Protein AF-A0A094IX04-F1 (afdb_monomer_lite)

Foldseek 3Di:
DDWDADPNDTDDDDDPDPDPPPDPPDDDDDDDCVLPDDDDPPDDADQDADDDPQLAALCNVVSVHDDCLSVLSSVLSVVQVVAVVPPDPPLVVRCPVADDPLSVLVSVLSVLSRDNDSVSRDDPVRSCPRPNNCVPPPDDD

Sequence (141 aa):
MARKVKDDRVVYRSHNEFGPLKSFGILPKIGDFGLAQQIIIDSRRNIHPIQPDHYRAPEVVVGIGWSYSTDIWNLGVLFLYRDPTLADLNLGDSTPSLQGEEKKLFLEFVGKMLRWVPEDRLTATDLLGDPWLLRDAPSKR

pLDDT: mean 78.12, std 16.82, range [39.56, 97.88]

Radius of gyration: 17.81 Å; chains: 1; bounding box: 42×48×46 Å

Secondary structure (DSSP, 8-state):
--EEEETTEEEEPP-S---S---TT-------GGG--PPPTTSPPB-S--S-GGG--HHHHHTS-B-THHHHHHHHHHHHHTSTTTTS--TTTS-TT--HHHHHHHHHHHHHH--SSGGGSPPHHHHTT-HHHHTTPPP--

Structure (mmCIF, N/CA/C/O backbone):
data_AF-A0A094IX04-F1
#
_entry.id   AF-A0A094IX04-F1
#
loop_
_atom_site.group_PDB
_atom_site.id
_atom_site.type_symbol
_atom_site.label_atom_id
_atom_site.label_alt_id
_atom_site.label_comp_id
_atom_site.label_asym_id
_atom_site.label_entity_id
_atom_site.label_seq_id
_atom_site.pdbx_PDB_ins_code
_atom_site.Cartn_x
_atom_site.Cartn_y
_atom_site.Cartn_z
_atom_site.occupancy
_atom_site.B_iso_or_equiv
_atom_site.auth_seq_id
_atom_site.auth_comp_id
_atom_site.auth_asym_id
_atom_site.auth_atom_id
_atom_site.pdbx_PDB_model_num
ATOM 1 N N . MET A 1 1 ? -13.589 -23.599 10.929 1.00 40.91 1 MET A N 1
ATOM 2 C CA . MET A 1 1 ? -12.473 -23.780 9.976 1.00 40.91 1 MET A CA 1
ATOM 3 C C . MET A 1 1 ? -12.816 -24.930 9.043 1.00 40.91 1 MET A C 1
ATOM 5 O O . MET A 1 1 ? -12.836 -26.065 9.499 1.00 40.91 1 MET A O 1
ATOM 9 N N . ALA A 1 2 ? -13.127 -24.658 7.774 1.00 48.81 2 ALA A N 1
ATOM 10 C CA . ALA A 1 2 ? -13.258 -25.708 6.765 1.00 48.81 2 ALA A CA 1
ATOM 11 C C . ALA A 1 2 ? -11.941 -25.786 5.978 1.00 48.81 2 ALA A C 1
ATOM 13 O O . ALA A 1 2 ? -11.632 -24.900 5.186 1.00 48.81 2 ALA A O 1
ATOM 14 N N . ARG A 1 3 ? -11.149 -26.828 6.240 1.00 70.75 3 ARG A N 1
ATOM 15 C CA . ARG A 1 3 ? -9.932 -27.177 5.490 1.00 70.75 3 ARG A CA 1
ATOM 16 C C . ARG A 1 3 ? -10.206 -28.447 4.694 1.00 70.75 3 ARG A C 1
ATOM 18 O O . ARG A 1 3 ? -10.857 -29.349 5.220 1.00 70.75 3 ARG A O 1
ATOM 25 N N . LYS A 1 4 ? -9.716 -28.537 3.459 1.00 75.62 4 LYS A N 1
ATOM 26 C CA . LYS A 1 4 ? -9.712 -29.794 2.697 1.00 75.62 4 LYS A CA 1
ATOM 27 C C . LYS A 1 4 ? -8.281 -30.313 2.651 1.00 75.62 4 LYS A C 1
ATOM 29 O O . LYS A 1 4 ? -7.383 -29.558 2.305 1.00 75.62 4 LYS A O 1
ATOM 34 N N . VAL A 1 5 ? -8.072 -31.577 3.005 1.00 81.31 5 VAL A N 1
ATOM 35 C CA . VAL A 1 5 ? -6.779 -32.249 2.820 1.00 81.31 5 VAL A CA 1
ATOM 36 C C . VAL A 1 5 ? -6.871 -33.063 1.535 1.00 81.31 5 VAL A C 1
ATOM 38 O O . VAL A 1 5 ? -7.829 -33.816 1.358 1.00 81.31 5 VAL A O 1
ATOM 41 N N . LYS A 1 6 ? -5.926 -32.864 0.617 1.00 80.69 6 LYS A N 1
ATOM 42 C CA . LYS A 1 6 ? -5.795 -33.659 -0.606 1.00 80.69 6 LYS A CA 1
ATOM 43 C C . LYS A 1 6 ? -4.317 -33.970 -0.812 1.00 80.69 6 LYS A C 1
ATOM 45 O O . LYS A 1 6 ? -3.534 -33.031 -0.898 1.00 80.69 6 LYS A O 1
ATOM 50 N N . ASP A 1 7 ? -3.973 -35.254 -0.890 1.00 76.00 7 ASP A N 1
ATOM 51 C CA . ASP A 1 7 ? -2.624 -35.746 -1.204 1.00 76.00 7 ASP A CA 1
ATOM 52 C C . ASP A 1 7 ? -1.532 -35.022 -0.381 1.00 76.00 7 ASP A C 1
ATOM 54 O O . ASP A 1 7 ? -0.641 -34.376 -0.929 1.00 76.00 7 ASP A O 1
ATOM 58 N N . ASP A 1 8 ? -1.693 -35.029 0.950 1.00 82.06 8 ASP A N 1
ATOM 59 C CA . ASP A 1 8 ? -0.860 -34.346 1.963 1.00 82.06 8 ASP A CA 1
ATOM 60 C C . ASP A 1 8 ? -0.814 -32.810 1.922 1.00 82.06 8 ASP A C 1
ATOM 62 O O . ASP A 1 8 ? -0.146 -32.173 2.740 1.00 82.06 8 ASP A O 1
ATOM 66 N N . ARG A 1 9 ? -1.582 -32.169 1.039 1.00 64.62 9 ARG A N 1
ATOM 67 C CA . ARG A 1 9 ? -1.700 -30.707 0.991 1.00 64.62 9 ARG A CA 1
ATOM 68 C C . ARG A 1 9 ? -2.960 -30.242 1.699 1.00 64.62 9 ARG A C 1
ATOM 70 O O . ARG A 1 9 ? -4.070 -30.710 1.429 1.00 64.62 9 ARG A O 1
ATOM 77 N N . VAL A 1 10 ? -2.792 -29.268 2.589 1.00 80.25 10 VAL A N 1
ATOM 78 C CA . VAL A 1 10 ? -3.906 -28.561 3.222 1.00 80.25 10 VAL A CA 1
ATOM 79 C C . VAL A 1 10 ? -4.333 -27.418 2.310 1.00 80.25 10 VAL A C 1
ATOM 81 O O . VAL A 1 10 ? -3.590 -26.465 2.098 1.00 80.25 10 VAL A O 1
ATOM 84 N N . VAL A 1 11 ? -5.549 -27.506 1.783 1.00 77.88 11 VAL A N 1
ATOM 85 C CA . VAL A 1 11 ? -6.185 -26.441 1.009 1.00 77.88 11 VAL A CA 1
ATOM 86 C C . VAL A 1 11 ? -7.100 -25.654 1.938 1.00 77.88 11 VAL A C 1
ATOM 88 O O . VAL A 1 11 ? -8.088 -26.178 2.472 1.00 77.88 11 VAL A O 1
ATOM 91 N N . TYR A 1 12 ? -6.758 -24.384 2.133 1.00 71.00 12 TYR A N 1
ATOM 92 C CA . TYR A 1 12 ? -7.573 -23.424 2.866 1.00 71.00 12 TYR A CA 1
ATOM 93 C C . TYR A 1 12 ? -8.604 -22.815 1.917 1.00 71.00 12 TYR A C 1
ATOM 95 O O . TYR A 1 12 ? -8.280 -22.424 0.797 1.00 71.00 12 TYR A O 1
ATOM 103 N N . ARG A 1 13 ? -9.864 -22.748 2.351 1.00 66.19 13 ARG A N 1
ATOM 104 C CA . ARG A 1 13 ? -10.899 -22.022 1.612 1.00 66.19 13 ARG A CA 1
ATOM 105 C C . ARG A 1 13 ? -10.719 -20.527 1.879 1.00 66.19 13 ARG A C 1
ATOM 107 O O . ARG A 1 13 ? -10.635 -20.143 3.044 1.00 66.19 13 ARG A O 1
ATOM 114 N N . SER A 1 14 ? -10.686 -19.706 0.828 1.00 63.62 14 SER A N 1
ATOM 115 C CA . SER A 1 14 ? -10.786 -18.252 0.993 1.00 63.62 14 SER A CA 1
ATOM 116 C C . SER A 1 14 ? -12.116 -17.917 1.669 1.00 63.62 14 SER A C 1
ATOM 118 O O . SER A 1 14 ? -13.165 -18.429 1.271 1.00 63.62 14 SER A O 1
ATOM 120 N N . HIS A 1 15 ? -12.066 -17.100 2.715 1.00 60.97 15 HIS A N 1
ATOM 121 C CA . HIS A 1 15 ? -13.241 -16.582 3.400 1.00 60.97 15 HIS A CA 1
ATOM 122 C C . HIS A 1 15 ? -13.281 -15.077 3.162 1.00 60.97 15 HIS A C 1
ATOM 124 O O . HIS A 1 15 ? -12.411 -14.364 3.644 1.00 60.97 15 HIS A O 1
ATOM 130 N N . ASN A 1 16 ? -14.287 -14.603 2.429 1.00 55.72 16 ASN A N 1
ATOM 131 C CA . ASN A 1 16 ? -14.442 -13.173 2.139 1.00 55.72 16 ASN A CA 1
ATOM 132 C C . ASN A 1 16 ? -15.216 -12.438 3.251 1.00 55.72 16 ASN A C 1
ATOM 134 O O . ASN A 1 16 ? -15.186 -11.216 3.332 1.00 55.72 16 ASN A O 1
ATOM 138 N N . GLU A 1 17 ? -15.876 -13.184 4.142 1.00 57.25 17 GLU A N 1
ATOM 139 C CA . GLU A 1 17 ? -16.643 -12.662 5.271 1.00 57.25 17 GLU A CA 1
ATOM 140 C C . GLU A 1 17 ? -16.040 -13.162 6.582 1.00 57.25 17 GLU A C 1
ATOM 142 O O . GLU A 1 17 ? -16.338 -14.253 7.073 1.00 57.25 17 GLU A O 1
ATOM 147 N N . PHE A 1 18 ? -15.164 -12.348 7.163 1.00 59.31 18 PHE A N 1
ATOM 148 C CA . PHE A 1 18 ? -14.523 -12.651 8.445 1.00 59.31 18 PHE A CA 1
ATOM 149 C C . PHE A 1 18 ? -15.461 -12.440 9.650 1.00 59.31 18 PHE A C 1
ATOM 151 O O . PHE A 1 18 ? -15.127 -12.831 10.770 1.00 59.31 18 PHE A O 1
ATOM 158 N N . GLY A 1 19 ? -16.649 -11.865 9.420 1.00 58.06 19 GLY A N 1
ATOM 159 C CA . GLY A 1 19 ? -17.560 -11.410 10.468 1.00 58.06 19 GLY A CA 1
ATOM 160 C C . GLY A 1 19 ? -16.986 -10.233 11.274 1.00 58.06 19 GLY A C 1
ATOM 161 O O . GLY A 1 19 ? -15.897 -9.739 10.971 1.00 58.06 19 GLY A O 1
ATOM 162 N N . PRO A 1 20 ? -17.705 -9.758 12.306 1.00 53.56 20 PRO A N 1
ATOM 163 C CA . PRO A 1 20 ? -17.151 -8.800 13.257 1.00 53.56 20 PRO A CA 1
ATOM 164 C C . PRO A 1 20 ? -15.930 -9.410 13.956 1.00 53.56 20 PRO A C 1
ATOM 166 O O . PRO A 1 20 ? -15.912 -10.611 14.241 1.00 53.56 20 PRO A O 1
ATOM 169 N N . LEU A 1 21 ? -14.909 -8.589 14.220 1.00 55.16 21 LEU A N 1
ATOM 170 C CA . LEU A 1 21 ? -13.660 -9.021 14.848 1.00 55.16 21 LEU A CA 1
ATOM 171 C C . LEU A 1 21 ? -13.972 -9.658 16.215 1.00 55.16 21 LEU A C 1
ATOM 173 O O . LEU A 1 21 ? -14.296 -8.967 17.175 1.00 55.16 21 LEU A O 1
ATOM 177 N N . LYS A 1 22 ? -13.942 -10.995 16.296 1.00 51.59 22 LYS A N 1
ATOM 178 C CA . LYS A 1 22 ? -14.437 -11.722 17.480 1.00 51.59 22 LYS A CA 1
ATOM 179 C C . LYS A 1 22 ? -13.496 -11.644 18.686 1.00 51.59 22 LYS A C 1
ATOM 181 O O . LYS A 1 22 ? -13.935 -11.898 19.803 1.00 51.59 22 LYS A O 1
ATOM 186 N N . SER A 1 23 ? -12.221 -11.311 18.479 1.00 51.91 23 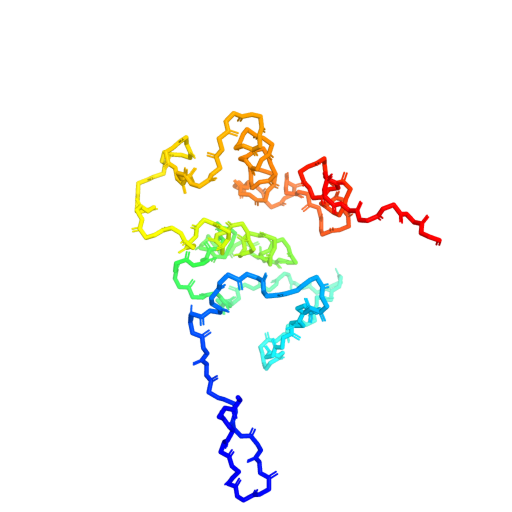SER A N 1
ATOM 187 C CA . SER A 1 23 ? -11.284 -10.931 19.540 1.00 51.91 23 SER A CA 1
ATOM 188 C C . SER A 1 23 ? -10.047 -10.233 18.962 1.00 51.91 23 SER A C 1
ATOM 190 O O . SER A 1 23 ? -9.673 -10.467 17.813 1.00 51.91 23 SER A O 1
ATOM 192 N N . PHE A 1 24 ? -9.355 -9.453 19.797 1.00 54.22 24 PHE A N 1
ATOM 193 C CA . PHE A 1 24 ? -8.019 -8.901 19.520 1.00 54.22 24 PHE A CA 1
ATOM 194 C C . PHE A 1 24 ? -6.912 -9.977 19.412 1.00 54.22 24 PHE A C 1
ATOM 196 O O . PHE A 1 24 ? -5.754 -9.650 19.178 1.00 54.22 24 PHE A O 1
ATOM 203 N N . GLY A 1 25 ? -7.241 -11.265 19.587 1.00 51.66 25 GLY A N 1
ATOM 204 C CA . GLY A 1 25 ? -6.298 -12.387 19.502 1.00 51.66 25 GLY A CA 1
ATOM 205 C C . GLY A 1 25 ? -6.094 -12.944 18.090 1.00 51.66 25 GLY A C 1
ATOM 206 O O . GLY A 1 25 ? -5.352 -13.912 17.919 1.00 51.66 25 GLY A O 1
ATOM 207 N N . ILE A 1 26 ? -6.751 -12.379 17.074 1.00 62.91 26 ILE A N 1
ATOM 208 C CA . ILE A 1 26 ? -6.507 -12.744 15.676 1.00 62.91 26 ILE A CA 1
ATOM 209 C C . ILE A 1 26 ? -5.354 -11.880 15.175 1.00 62.91 26 ILE A C 1
ATOM 211 O O . ILE A 1 26 ? -5.562 -10.743 14.768 1.00 62.91 26 ILE A O 1
ATOM 215 N N . LEU A 1 27 ? -4.136 -12.423 15.211 1.00 67.75 27 LEU A N 1
ATOM 216 C CA . LEU A 1 27 ? -2.988 -11.803 14.556 1.00 67.75 27 LEU A CA 1
ATOM 217 C C . LEU A 1 27 ? -3.090 -12.072 13.043 1.00 67.75 27 LEU A C 1
ATOM 219 O O . LEU A 1 27 ? -2.902 -13.229 12.638 1.00 67.75 27 LEU A O 1
ATOM 223 N N . PRO A 1 28 ? -3.407 -11.070 12.200 1.00 75.06 28 PRO A N 1
ATOM 224 C CA . PRO A 1 28 ? -3.398 -11.258 10.756 1.00 75.06 28 PRO A CA 1
ATOM 225 C C . PRO A 1 28 ? -1.985 -11.638 10.298 1.00 75.06 28 PRO A C 1
ATOM 227 O O . PRO A 1 28 ? -0.992 -11.080 10.764 1.00 75.06 28 PRO A O 1
ATOM 230 N N . LYS A 1 29 ? -1.895 -12.612 9.389 1.00 81.31 29 LYS A N 1
ATOM 231 C CA . LYS A 1 29 ? -0.637 -13.051 8.778 1.00 81.31 29 LYS A CA 1
ATOM 232 C C . LYS A 1 29 ? -0.741 -12.887 7.270 1.00 81.31 29 LYS A C 1
ATOM 234 O O . LYS A 1 29 ? -1.712 -13.352 6.677 1.00 81.31 29 LYS A O 1
ATOM 239 N N . ILE A 1 30 ? 0.261 -12.252 6.675 1.00 84.00 30 ILE A N 1
ATOM 240 C CA . ILE A 1 30 ? 0.410 -12.173 5.220 1.00 84.00 30 ILE A CA 1
ATOM 241 C C . ILE A 1 30 ? 0.912 -13.534 4.720 1.00 84.00 30 ILE A C 1
ATOM 243 O O . ILE A 1 30 ? 1.736 -14.179 5.374 1.00 84.00 30 ILE A O 1
ATOM 247 N N . GLY A 1 31 ? 0.380 -13.986 3.589 1.00 86.56 31 GLY A N 1
ATOM 248 C CA . GLY A 1 31 ? 0.763 -15.228 2.923 1.00 86.56 31 GLY A CA 1
ATOM 249 C C . GLY A 1 31 ? 0.858 -15.033 1.411 1.00 86.56 31 GLY A C 1
ATOM 250 O O . GLY A 1 31 ? 0.776 -13.908 0.936 1.00 86.56 31 GLY A O 1
ATOM 251 N N . ASP A 1 32 ? 1.000 -16.142 0.681 1.00 84.19 32 ASP A N 1
ATOM 252 C CA . ASP A 1 32 ? 1.099 -16.177 -0.787 1.00 84.19 32 ASP A CA 1
ATOM 253 C C . ASP A 1 32 ? 2.273 -15.369 -1.375 1.00 84.19 32 ASP A C 1
ATOM 255 O O . ASP A 1 32 ? 2.122 -14.419 -2.136 1.00 84.19 32 ASP A O 1
ATOM 259 N N . PHE A 1 33 ? 3.492 -15.784 -1.026 1.00 89.19 33 PHE A N 1
ATOM 260 C CA . PHE A 1 33 ? 4.733 -15.187 -1.531 1.00 89.19 33 PHE A CA 1
ATOM 261 C C . PHE A 1 33 ? 5.171 -15.758 -2.894 1.00 89.19 33 PHE A C 1
ATOM 263 O O . PHE A 1 33 ? 6.329 -15.609 -3.274 1.00 89.19 33 PHE A O 1
ATOM 270 N N . GLY A 1 34 ? 4.278 -16.431 -3.633 1.00 88.31 34 GLY A N 1
ATOM 271 C CA . GLY A 1 34 ? 4.619 -17.101 -4.897 1.00 88.31 34 GLY A CA 1
ATOM 272 C C . GLY A 1 34 ? 5.087 -16.152 -6.007 1.00 88.31 34 GLY A C 1
ATOM 273 O O . GLY A 1 34 ? 5.792 -16.583 -6.915 1.00 88.31 34 GLY A O 1
ATOM 274 N N . LEU A 1 35 ? 4.724 -14.869 -5.908 1.00 87.88 35 LEU A N 1
ATOM 275 C CA . LEU A 1 35 ? 5.122 -13.795 -6.827 1.00 87.88 35 LEU A CA 1
ATOM 276 C C . LEU A 1 35 ? 6.018 -12.734 -6.166 1.00 87.88 35 LEU A C 1
ATOM 278 O O . LEU A 1 35 ? 6.225 -11.665 -6.737 1.00 87.88 35 LEU A O 1
ATOM 282 N N . ALA A 1 36 ? 6.530 -12.991 -4.958 1.00 91.00 36 ALA A N 1
ATOM 283 C CA . ALA A 1 36 ? 7.387 -12.035 -4.268 1.00 91.00 36 ALA A CA 1
ATOM 284 C C . ALA A 1 36 ? 8.688 -11.811 -5.055 1.00 91.00 36 ALA A C 1
ATOM 286 O O . ALA A 1 36 ? 9.365 -12.766 -5.437 1.00 91.00 36 ALA A O 1
ATOM 287 N N . GLN A 1 37 ? 9.053 -10.544 -5.265 1.00 88.94 37 GLN A N 1
ATOM 288 C CA . GLN A 1 37 ? 10.252 -10.168 -6.008 1.00 88.94 37 GLN A CA 1
ATOM 289 C C . GLN A 1 37 ? 11.305 -9.564 -5.077 1.00 88.94 37 GLN A C 1
ATOM 291 O O . GLN A 1 37 ? 11.023 -8.659 -4.293 1.00 88.94 37 GLN A O 1
ATOM 296 N N . GLN A 1 38 ? 12.552 -10.017 -5.207 1.00 86.88 38 GLN A N 1
ATOM 297 C CA . GLN A 1 38 ? 13.685 -9.364 -4.561 1.00 86.88 38 GLN A CA 1
ATOM 298 C C . GLN A 1 38 ? 14.067 -8.095 -5.335 1.00 86.88 38 GLN A C 1
ATOM 300 O O . GLN A 1 38 ? 14.298 -8.149 -6.545 1.00 86.88 38 GLN A O 1
ATOM 305 N N . ILE A 1 39 ? 14.161 -6.964 -4.633 1.00 81.69 39 ILE A N 1
ATOM 306 C CA . ILE A 1 39 ? 14.680 -5.707 -5.184 1.00 81.69 39 ILE A CA 1
ATOM 307 C C . ILE A 1 39 ? 16.198 -5.702 -5.000 1.00 81.69 39 ILE A C 1
ATOM 309 O O . ILE A 1 39 ? 16.690 -5.739 -3.873 1.00 81.69 39 ILE A O 1
ATOM 313 N N . ILE A 1 40 ? 16.943 -5.666 -6.105 1.00 76.12 40 ILE A N 1
ATOM 314 C CA . ILE A 1 40 ? 18.409 -5.603 -6.098 1.00 76.12 40 ILE A CA 1
ATOM 315 C C . ILE A 1 40 ? 18.819 -4.152 -6.376 1.00 76.12 40 ILE A C 1
ATOM 317 O O . ILE A 1 40 ? 18.528 -3.628 -7.451 1.00 76.12 40 ILE A O 1
ATOM 321 N N . ILE A 1 41 ? 19.481 -3.520 -5.401 1.00 66.38 41 ILE A N 1
ATOM 322 C CA . ILE A 1 41 ? 19.781 -2.073 -5.359 1.00 66.38 41 ILE A CA 1
ATOM 323 C C . ILE A 1 41 ? 20.602 -1.600 -6.576 1.00 66.38 41 ILE A C 1
ATOM 325 O O . ILE A 1 41 ? 20.376 -0.496 -7.060 1.00 66.38 41 ILE A O 1
ATOM 329 N N . ASP A 1 42 ? 21.454 -2.465 -7.137 1.00 66.00 42 ASP A N 1
ATOM 330 C CA . ASP A 1 42 ? 22.319 -2.147 -8.289 1.00 66.00 42 ASP A CA 1
ATOM 331 C C . ASP A 1 42 ? 21.775 -2.651 -9.639 1.00 66.00 42 ASP A C 1
ATOM 333 O O . ASP A 1 42 ? 22.453 -2.593 -10.668 1.00 66.00 42 ASP A O 1
ATOM 337 N N . SER A 1 43 ? 20.556 -3.193 -9.657 1.00 63.78 43 SER A N 1
ATOM 338 C CA . SER A 1 43 ? 19.928 -3.705 -10.877 1.00 63.78 43 SER A CA 1
ATOM 339 C C . SER A 1 43 ? 19.042 -2.655 -11.548 1.00 63.78 43 SER A C 1
ATOM 341 O O . SER A 1 43 ? 18.580 -1.696 -10.926 1.00 63.78 43 SER A O 1
ATOM 343 N N . ARG A 1 44 ? 18.774 -2.836 -12.848 1.00 70.94 44 ARG A N 1
ATOM 344 C CA . ARG A 1 44 ? 17.737 -2.053 -13.533 1.00 70.94 44 ARG A CA 1
ATOM 345 C C . ARG A 1 44 ? 16.409 -2.249 -12.798 1.00 70.94 44 ARG A C 1
ATOM 347 O O . ARG A 1 44 ? 16.058 -3.382 -12.481 1.00 70.94 44 ARG A O 1
ATOM 354 N N . ARG A 1 45 ? 15.668 -1.157 -12.571 1.00 72.94 45 ARG A N 1
ATOM 355 C CA . ARG A 1 45 ? 14.320 -1.216 -11.984 1.00 72.94 45 ARG A CA 1
ATOM 356 C C . ARG A 1 45 ? 13.467 -2.234 -12.745 1.00 72.94 45 ARG A C 1
ATOM 358 O O . ARG A 1 45 ? 13.495 -2.267 -13.977 1.00 72.94 45 ARG A O 1
ATOM 365 N N . ASN A 1 46 ? 12.710 -3.046 -12.013 1.00 80.19 46 ASN A N 1
ATOM 366 C CA . ASN A 1 46 ? 11.798 -4.011 -12.616 1.00 80.19 46 ASN A CA 1
ATOM 367 C C . ASN A 1 46 ? 10.688 -3.261 -13.364 1.00 80.19 46 ASN A C 1
ATOM 369 O O . ASN A 1 46 ? 10.109 -2.335 -12.806 1.00 80.19 46 ASN A O 1
ATOM 373 N N . ILE A 1 47 ? 10.395 -3.655 -14.606 1.00 89.00 47 ILE A N 1
ATOM 374 C CA . ILE A 1 47 ? 9.389 -2.999 -15.472 1.00 89.00 47 ILE A CA 1
ATOM 375 C C . ILE A 1 47 ? 8.259 -3.936 -15.912 1.00 89.00 47 ILE A C 1
ATOM 377 O O . ILE A 1 47 ? 7.332 -3.510 -16.594 1.00 89.00 47 ILE A O 1
ATOM 381 N N . HIS A 1 48 ? 8.328 -5.221 -15.560 1.00 88.44 48 HIS A N 1
ATOM 382 C CA . HIS A 1 48 ? 7.276 -6.165 -15.923 1.00 88.44 48 HIS A CA 1
ATOM 383 C C . HIS A 1 48 ? 6.012 -5.922 -15.079 1.00 88.44 48 HIS A C 1
ATOM 385 O O . HIS A 1 48 ? 6.123 -5.480 -13.931 1.00 88.44 48 HIS A O 1
ATOM 391 N N . PRO A 1 49 ? 4.808 -6.221 -15.597 1.00 88.88 49 PRO A N 1
ATOM 392 C CA . PRO A 1 49 ? 3.582 -6.134 -14.810 1.00 88.88 49 PRO A CA 1
ATOM 393 C C . PRO A 1 49 ? 3.619 -7.103 -13.621 1.00 88.88 49 PRO A C 1
ATOM 395 O O . PRO A 1 49 ? 4.005 -8.261 -13.785 1.00 88.88 49 PRO A O 1
ATOM 398 N N . ILE A 1 50 ? 3.201 -6.643 -12.437 1.00 91.25 50 ILE A N 1
ATOM 399 C CA . ILE A 1 50 ? 3.092 -7.487 -11.225 1.00 91.25 50 ILE A CA 1
ATOM 400 C C . ILE A 1 50 ? 1.733 -7.396 -10.523 1.00 91.25 50 ILE A C 1
ATOM 402 O O . ILE A 1 50 ? 1.429 -8.228 -9.676 1.00 91.25 50 ILE A O 1
ATOM 406 N N . GLN A 1 51 ? 0.913 -6.394 -10.857 1.00 91.88 51 GLN A N 1
ATOM 407 C CA . GLN A 1 51 ? -0.335 -6.102 -10.144 1.00 91.88 51 GLN A CA 1
ATOM 408 C C . GLN A 1 51 ? -1.564 -6.436 -11.004 1.00 91.88 51 GLN A C 1
ATOM 410 O O . GLN A 1 51 ? -1.558 -6.142 -12.211 1.00 91.88 51 GLN A O 1
ATOM 415 N N . PRO A 1 52 ? -2.643 -6.966 -10.393 1.00 89.12 52 PRO A N 1
ATOM 416 C CA . PRO A 1 52 ? -3.971 -6.991 -11.002 1.00 89.12 52 PRO A CA 1
ATOM 417 C C . PRO A 1 52 ? -4.428 -5.582 -11.397 1.00 89.12 52 PRO A C 1
ATOM 419 O O . PRO A 1 52 ? -4.031 -4.607 -10.762 1.00 89.12 52 PRO A O 1
ATOM 422 N N . ASP A 1 53 ? -5.296 -5.474 -12.406 1.00 86.25 53 ASP A N 1
ATOM 423 C CA . ASP A 1 53 ? -5.672 -4.183 -13.005 1.00 86.25 53 ASP A CA 1
ATOM 424 C C . ASP A 1 53 ? -6.175 -3.157 -11.975 1.00 86.25 53 ASP A C 1
ATOM 426 O O . ASP A 1 53 ? -5.666 -2.042 -11.926 1.00 86.25 53 ASP A O 1
ATOM 430 N N . HIS A 1 54 ? -7.091 -3.552 -11.085 1.00 84.94 54 HIS A N 1
ATOM 431 C CA . HIS A 1 54 ? -7.681 -2.661 -10.072 1.00 84.94 54 HIS A CA 1
ATOM 432 C C . HIS A 1 54 ? -6.708 -2.210 -8.975 1.00 84.94 54 HIS A C 1
ATOM 434 O O . HIS A 1 54 ? -6.984 -1.256 -8.259 1.00 84.94 54 HIS A O 1
ATOM 440 N N . TYR A 1 55 ? -5.582 -2.903 -8.828 1.00 90.25 55 TYR A N 1
ATOM 441 C CA . TYR A 1 55 ? -4.576 -2.632 -7.807 1.00 90.25 55 TYR A CA 1
ATOM 442 C C . TYR A 1 55 ? -3.339 -1.955 -8.406 1.00 90.25 55 TYR A C 1
ATOM 444 O O . TYR A 1 55 ? -2.409 -1.616 -7.679 1.00 90.25 55 TYR A O 1
ATOM 452 N N . ARG A 1 56 ? -3.287 -1.754 -9.725 1.00 92.88 56 ARG A N 1
ATOM 453 C CA . ARG A 1 56 ? -2.069 -1.310 -10.396 1.00 92.88 56 ARG A CA 1
ATOM 454 C C . ARG A 1 56 ? -1.688 0.114 -9.982 1.00 92.88 56 ARG A C 1
ATOM 456 O O . ARG A 1 56 ? -2.488 1.039 -10.080 1.00 92.88 56 ARG A O 1
ATOM 463 N N . ALA A 1 57 ? -0.458 0.275 -9.514 1.00 95.88 57 ALA A N 1
ATOM 464 C CA . ALA A 1 57 ? 0.119 1.550 -9.136 1.00 95.88 57 ALA A CA 1
ATOM 465 C C . ALA A 1 57 ? 0.520 2.349 -10.390 1.00 95.88 57 ALA A C 1
ATOM 467 O O . ALA A 1 57 ? 0.871 1.742 -11.412 1.00 95.88 57 ALA A O 1
ATOM 468 N N . PRO A 1 58 ? 0.513 3.692 -10.333 1.00 96.44 58 PRO A N 1
ATOM 469 C CA . PRO A 1 58 ? 0.827 4.547 -11.476 1.00 96.44 58 PRO A CA 1
ATOM 470 C C . PRO A 1 58 ? 2.165 4.214 -12.145 1.00 96.44 58 PRO A C 1
ATOM 472 O O . PRO A 1 58 ? 2.231 4.104 -13.366 1.00 96.44 58 PRO A O 1
ATOM 475 N N . GLU A 1 59 ? 3.223 3.966 -11.371 1.00 95.56 59 GLU A N 1
ATOM 476 C CA . GLU A 1 59 ? 4.552 3.645 -11.905 1.00 95.56 59 GLU A CA 1
ATOM 477 C C . GLU A 1 59 ? 4.587 2.327 -12.697 1.00 95.56 59 GLU A C 1
ATOM 479 O O . GLU A 1 59 ? 5.359 2.193 -13.651 1.00 95.56 59 GLU A O 1
ATOM 484 N N . VAL A 1 60 ? 3.710 1.378 -12.351 1.00 95.12 60 VAL A N 1
ATOM 485 C CA . VAL A 1 60 ? 3.558 0.103 -13.063 1.00 95.12 60 VAL A CA 1
ATOM 486 C C . VAL A 1 60 ? 2.758 0.297 -14.348 1.00 95.12 60 VAL A C 1
ATOM 488 O O . VAL A 1 60 ? 3.113 -0.292 -15.364 1.00 95.12 60 VAL A O 1
ATOM 491 N N . VAL A 1 61 ? 1.715 1.139 -14.333 1.00 94.44 61 VAL A N 1
ATOM 492 C CA . VAL A 1 61 ? 0.946 1.494 -15.543 1.00 94.44 61 VAL A CA 1
ATOM 493 C C . VAL A 1 61 ? 1.839 2.184 -16.572 1.00 94.44 61 VAL A C 1
ATOM 495 O O . VAL A 1 61 ? 1.795 1.845 -17.751 1.00 94.44 61 VAL A O 1
ATOM 498 N N . VAL A 1 62 ? 2.651 3.147 -16.130 1.00 94.06 62 VAL A N 1
ATOM 499 C CA . VAL A 1 62 ? 3.517 3.934 -17.022 1.00 94.06 62 VAL A CA 1
ATOM 500 C C . VAL 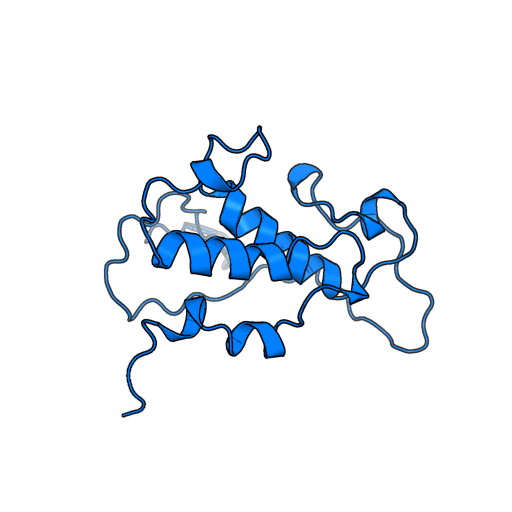A 1 62 ? 4.750 3.130 -17.463 1.00 94.06 62 VAL A C 1
ATOM 502 O O . VAL A 1 62 ? 5.330 3.417 -18.507 1.00 94.06 62 VAL A O 1
ATOM 505 N N . GLY A 1 63 ? 5.154 2.106 -16.706 1.00 92.50 63 GLY A N 1
ATOM 506 C CA . GLY A 1 63 ? 6.287 1.246 -17.062 1.00 92.50 63 GLY A CA 1
ATOM 507 C C . GLY A 1 63 ? 7.657 1.884 -16.809 1.00 92.50 63 GLY A C 1
ATOM 508 O O . GLY A 1 63 ? 8.646 1.489 -17.420 1.00 92.50 63 GLY A O 1
ATOM 509 N N . ILE A 1 64 ? 7.737 2.858 -15.896 1.00 91.19 64 ILE A N 1
ATOM 510 C CA . ILE A 1 64 ? 8.980 3.587 -15.545 1.00 91.19 64 ILE A CA 1
ATOM 511 C C . ILE A 1 64 ? 9.832 2.876 -14.484 1.00 91.19 64 ILE A C 1
ATOM 513 O O . ILE A 1 64 ? 10.837 3.402 -14.000 1.00 91.19 64 ILE A O 1
ATOM 517 N N . GLY A 1 65 ? 9.435 1.657 -14.143 1.00 91.19 65 GLY A N 1
ATOM 518 C CA . GLY A 1 65 ? 10.072 0.839 -13.134 1.00 91.19 65 GLY A CA 1
ATOM 519 C C . GLY A 1 65 ? 9.447 1.024 -11.758 1.00 91.19 65 GLY A C 1
ATOM 520 O O . GLY A 1 65 ? 9.009 2.116 -11.400 1.00 91.19 65 GLY A O 1
ATOM 521 N N . TRP A 1 66 ? 9.415 -0.054 -10.985 1.00 93.12 66 TRP A N 1
ATOM 522 C CA . TRP A 1 66 ? 8.747 -0.090 -9.687 1.00 93.12 66 TRP A CA 1
ATOM 523 C C . TRP A 1 66 ? 9.639 -0.654 -8.575 1.00 93.12 66 TRP A C 1
ATOM 525 O O . TRP A 1 66 ? 10.688 -1.254 -8.823 1.00 93.12 66 TRP A O 1
ATOM 535 N N . SER A 1 67 ? 9.218 -0.419 -7.331 1.00 92.31 67 SER A N 1
ATOM 536 C CA . SER A 1 67 ? 9.879 -0.870 -6.101 1.00 92.31 67 SER A CA 1
ATOM 537 C C . SER A 1 67 ? 8.829 -1.245 -5.042 1.00 92.31 67 SER A C 1
ATOM 539 O O . SER A 1 67 ? 7.655 -1.358 -5.375 1.00 92.31 67 SER A O 1
ATOM 541 N N . TYR A 1 68 ? 9.211 -1.373 -3.765 1.00 93.31 68 TYR A N 1
ATOM 542 C CA . TYR A 1 68 ? 8.290 -1.676 -2.657 1.00 93.31 68 TYR A CA 1
ATOM 543 C C . TYR A 1 68 ? 7.147 -0.652 -2.512 1.00 93.31 68 TYR A C 1
ATOM 545 O O . TYR A 1 68 ? 6.130 -0.933 -1.881 1.00 93.31 68 TYR A O 1
ATOM 553 N N . SER A 1 69 ? 7.292 0.540 -3.104 1.00 95.31 69 SER A N 1
ATOM 554 C CA . SER A 1 69 ? 6.246 1.565 -3.183 1.00 95.31 69 SER A CA 1
ATOM 555 C C . SER A 1 69 ? 4.929 1.032 -3.757 1.00 95.31 69 SER A C 1
ATOM 557 O O . SER A 1 69 ? 3.862 1.552 -3.416 1.00 95.31 69 SER A O 1
ATOM 559 N N . THR A 1 70 ? 4.975 0.002 -4.609 1.00 95.44 70 THR A N 1
ATOM 560 C CA . THR A 1 70 ? 3.780 -0.632 -5.180 1.00 95.44 70 THR A CA 1
ATOM 561 C C . THR A 1 70 ? 2.954 -1.364 -4.136 1.00 95.44 70 THR A C 1
ATOM 563 O O . THR A 1 70 ? 1.728 -1.308 -4.203 1.00 95.44 70 THR A O 1
ATOM 566 N N . ASP A 1 71 ? 3.598 -1.981 -3.144 1.00 95.50 71 ASP A N 1
ATOM 567 C CA . ASP A 1 71 ? 2.910 -2.694 -2.063 1.00 95.50 71 ASP A CA 1
ATOM 568 C C . ASP A 1 71 ? 2.180 -1.710 -1.141 1.00 95.50 71 ASP A C 1
ATOM 570 O O . ASP A 1 71 ? 1.058 -1.971 -0.706 1.00 95.50 71 ASP A O 1
ATOM 574 N N . ILE A 1 72 ? 2.770 -0.530 -0.912 1.00 97.38 72 ILE A N 1
ATOM 575 C CA . ILE A 1 72 ? 2.125 0.561 -0.166 1.00 97.38 72 ILE A CA 1
ATOM 576 C C . ILE A 1 72 ? 0.867 1.045 -0.896 1.00 97.38 72 ILE A C 1
ATOM 578 O O . ILE A 1 72 ? -0.192 1.183 -0.284 1.00 97.38 72 ILE A O 1
ATOM 582 N N . TRP A 1 73 ? 0.947 1.233 -2.218 1.00 96.44 73 TRP A N 1
ATOM 583 C CA . TRP A 1 73 ? -0.223 1.565 -3.034 1.00 96.44 73 TRP A CA 1
ATOM 584 C C . TRP A 1 73 ? -1.293 0.471 -2.958 1.00 96.44 73 TRP A C 1
ATOM 586 O O . TRP A 1 73 ? -2.468 0.768 -2.745 1.00 96.44 73 TRP A O 1
ATOM 596 N N . ASN A 1 74 ? -0.899 -0.802 -3.083 1.00 94.44 74 ASN A N 1
ATOM 597 C CA . ASN A 1 74 ? -1.826 -1.932 -3.005 1.00 94.44 74 ASN A CA 1
ATOM 598 C C . ASN A 1 74 ? -2.571 -1.994 -1.681 1.00 94.44 74 ASN A C 1
ATOM 600 O O . ASN A 1 74 ? -3.773 -2.258 -1.685 1.00 94.44 74 ASN A O 1
ATOM 604 N N . LEU A 1 75 ? -1.885 -1.715 -0.575 1.00 92.81 75 LEU A N 1
ATOM 605 C CA . LEU A 1 75 ? -2.506 -1.650 0.739 1.00 92.81 75 LEU A CA 1
ATOM 606 C C . LEU A 1 75 ? -3.516 -0.496 0.833 1.00 92.81 75 LEU A C 1
ATOM 608 O O . LEU A 1 75 ? -4.620 -0.699 1.336 1.00 92.81 75 LEU A O 1
ATOM 612 N N . GLY A 1 76 ? -3.184 0.680 0.294 1.00 92.44 76 GLY A N 1
ATOM 613 C CA . GLY A 1 76 ? -4.112 1.811 0.215 1.00 92.44 76 GLY A CA 1
ATOM 614 C C . GLY A 1 76 ? -5.373 1.475 -0.587 1.00 92.44 76 GLY A C 1
ATOM 615 O O . GLY A 1 76 ? -6.487 1.707 -0.119 1.00 92.44 76 GLY A O 1
ATOM 616 N N . VAL A 1 77 ? -5.210 0.848 -1.758 1.00 90.75 77 VAL A N 1
ATOM 617 C CA . VAL A 1 77 ? -6.342 0.373 -2.569 1.00 90.75 77 VAL A CA 1
ATOM 618 C C . VAL A 1 77 ? -7.143 -0.679 -1.810 1.00 90.75 77 VAL A C 1
ATOM 620 O O . VAL A 1 77 ? -8.362 -0.608 -1.819 1.00 90.75 77 VAL A O 1
ATOM 623 N N . LEU A 1 78 ? -6.499 -1.622 -1.115 1.00 87.06 78 LEU A N 1
ATOM 624 C CA . LEU A 1 78 ? -7.178 -2.651 -0.322 1.00 87.06 78 LEU A CA 1
ATOM 625 C C . LEU A 1 78 ? -8.044 -2.052 0.795 1.00 87.06 78 LEU A C 1
ATOM 627 O O . LEU A 1 78 ? -9.151 -2.540 1.028 1.00 87.06 78 LEU A O 1
ATOM 631 N N . PHE A 1 79 ? -7.557 -1.009 1.474 1.00 83.50 79 PHE A N 1
ATOM 632 C CA . PHE A 1 79 ? -8.327 -0.310 2.503 1.00 83.50 79 PHE A CA 1
ATOM 633 C C . PHE A 1 79 ? -9.579 0.349 1.944 1.00 83.50 79 PHE A C 1
ATOM 635 O O . PHE A 1 79 ? -10.620 0.312 2.597 1.00 83.50 79 PHE A O 1
ATOM 642 N N . LEU A 1 80 ? -9.481 0.902 0.737 1.00 75.88 80 LEU A N 1
ATOM 643 C CA . LEU A 1 80 ? -10.630 1.434 0.028 1.00 75.88 80 LEU A CA 1
ATOM 644 C C . LEU A 1 80 ? -11.549 0.290 -0.425 1.00 75.88 80 LEU A C 1
ATOM 646 O O . LEU A 1 80 ? -12.686 0.232 0.016 1.00 75.88 80 LEU A O 1
ATOM 650 N N . TYR A 1 81 ? -11.061 -0.694 -1.183 1.00 66.56 81 TYR A N 1
ATOM 651 C CA . TYR A 1 81 ? -11.849 -1.760 -1.835 1.00 66.56 81 TYR A CA 1
ATOM 652 C C . TYR A 1 81 ? -12.807 -2.550 -0.923 1.00 66.56 81 TYR A C 1
ATOM 654 O O . TYR A 1 81 ? -13.700 -3.250 -1.397 1.00 66.56 81 TYR A O 1
ATOM 662 N N . ARG A 1 82 ? -12.624 -2.467 0.397 1.00 57.50 82 ARG A N 1
ATOM 663 C CA . ARG A 1 82 ? -13.539 -3.023 1.393 1.00 57.50 82 ARG A CA 1
ATOM 664 C C . ARG A 1 82 ? -14.917 -2.334 1.424 1.00 57.50 82 ARG A C 1
ATOM 666 O O . ARG A 1 82 ? -15.832 -2.904 2.016 1.00 57.50 82 ARG A O 1
ATOM 673 N N . ASP A 1 83 ? -15.088 -1.183 0.773 1.00 52.19 83 ASP A N 1
ATOM 674 C CA . ASP A 1 83 ? -16.393 -0.579 0.496 1.00 52.19 83 ASP A CA 1
ATOM 675 C C . ASP A 1 83 ? -16.726 -0.695 -1.016 1.00 52.19 83 ASP A C 1
ATOM 677 O O . ASP A 1 83 ? -16.005 -0.163 -1.860 1.00 52.19 83 ASP A O 1
ATOM 681 N N . PRO A 1 84 ? -17.784 -1.426 -1.413 1.00 45.84 84 PRO A N 1
ATOM 682 C CA . PRO A 1 84 ? -18.156 -1.609 -2.818 1.00 45.84 84 PRO A CA 1
ATOM 683 C C . PRO A 1 84 ? -18.736 -0.351 -3.495 1.00 45.84 84 PRO A C 1
ATOM 685 O O . PRO A 1 84 ? -19.055 -0.403 -4.680 1.00 45.84 84 PRO A O 1
ATOM 688 N N . THR A 1 85 ? -18.869 0.780 -2.793 1.00 44.69 85 THR A N 1
ATOM 689 C CA . THR A 1 85 ? -19.348 2.056 -3.366 1.00 44.69 85 THR A CA 1
ATOM 690 C C . THR A 1 85 ? -18.254 2.892 -4.056 1.00 44.69 85 THR A C 1
ATOM 692 O O . THR A 1 85 ? -18.528 3.963 -4.587 1.00 44.69 85 THR A O 1
ATOM 695 N N . LEU A 1 86 ? -17.013 2.397 -4.106 1.00 46.22 86 LEU A N 1
ATOM 696 C CA . LEU A 1 86 ? -15.805 3.181 -4.414 1.00 46.22 86 LEU A CA 1
ATOM 697 C C . LEU A 1 86 ? -15.337 3.212 -5.868 1.00 46.22 86 LEU A C 1
ATOM 699 O O . LEU A 1 86 ? -14.164 3.481 -6.133 1.00 46.22 86 LEU A O 1
ATOM 703 N N . ALA A 1 87 ? -16.226 2.968 -6.826 1.00 48.38 87 ALA A N 1
ATOM 704 C CA . ALA A 1 87 ? -15.901 3.285 -8.217 1.00 48.38 87 ALA A CA 1
ATOM 705 C C . ALA A 1 87 ? -15.687 4.802 -8.417 1.00 48.38 87 ALA A C 1
ATOM 707 O O . ALA A 1 87 ? -14.944 5.204 -9.312 1.00 48.38 87 ALA A O 1
ATOM 708 N N . ASP A 1 88 ? -16.265 5.627 -7.537 1.00 50.09 88 ASP A N 1
ATOM 709 C CA . ASP A 1 88 ? -16.182 7.080 -7.591 1.00 50.09 88 ASP A CA 1
ATOM 710 C C . ASP A 1 88 ? -15.219 7.596 -6.509 1.00 50.09 88 ASP A C 1
ATOM 712 O O . ASP A 1 88 ? -15.450 7.442 -5.310 1.00 50.09 88 ASP A O 1
ATOM 716 N N . LEU A 1 89 ? -14.105 8.200 -6.935 1.00 52.97 89 LEU A N 1
ATOM 717 C CA . LEU A 1 89 ? -12.990 8.700 -6.110 1.00 52.97 89 LEU A CA 1
ATOM 718 C C . LEU A 1 89 ? -13.355 9.932 -5.251 1.00 52.97 89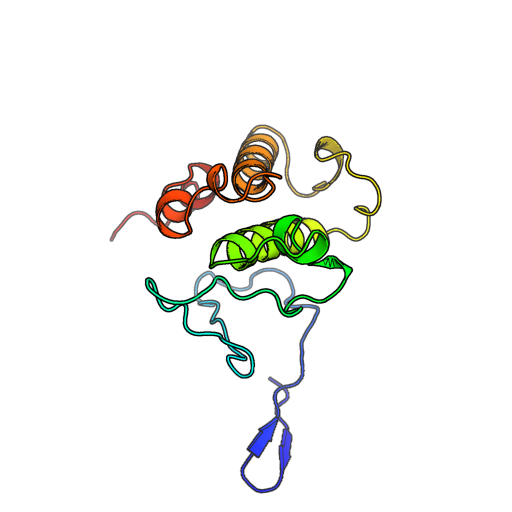 LEU A C 1
ATOM 720 O O . LEU A 1 89 ? -12.628 10.925 -5.234 1.00 52.97 89 LEU A O 1
ATOM 724 N N . ASN A 1 90 ? -14.466 9.888 -4.519 1.00 54.09 90 ASN A N 1
ATOM 725 C CA . ASN A 1 90 ? -14.814 10.886 -3.515 1.00 54.09 90 ASN A CA 1
ATOM 726 C C . ASN A 1 90 ? -14.542 10.306 -2.120 1.00 54.09 90 ASN A C 1
ATOM 728 O O . ASN A 1 90 ? -15.438 9.791 -1.455 1.00 54.09 90 ASN A O 1
ATOM 732 N N . LEU A 1 91 ? -13.270 10.381 -1.695 1.00 55.19 91 LEU A N 1
ATOM 733 C CA . LEU A 1 91 ? -12.744 9.815 -0.435 1.00 55.19 91 LEU A CA 1
ATOM 734 C C . LEU A 1 91 ? -13.631 10.116 0.794 1.00 55.19 91 LEU A C 1
ATOM 736 O O . LEU A 1 91 ? -13.672 9.342 1.748 1.00 55.19 91 LEU A O 1
ATOM 740 N N . GLY A 1 92 ? -14.330 11.255 0.778 1.00 51.59 92 GLY A N 1
ATOM 741 C CA . GLY A 1 92 ? -15.194 11.723 1.859 1.00 51.59 92 GLY A CA 1
ATOM 742 C C . GLY A 1 92 ? -16.432 10.864 2.123 1.00 51.59 92 GLY A C 1
ATOM 743 O O . GLY A 1 92 ? -16.893 10.863 3.258 1.00 51.59 92 GLY A O 1
ATOM 744 N N . ASP A 1 93 ? -16.931 10.084 1.163 1.00 54.78 93 ASP A N 1
ATOM 745 C CA . ASP A 1 93 ? -18.152 9.267 1.328 1.00 54.78 93 ASP A CA 1
ATOM 746 C C . ASP A 1 93 ? -17.853 7.769 1.514 1.00 54.78 93 ASP A C 1
ATOM 748 O O . ASP A 1 93 ? -18.711 6.990 1.917 1.00 54.78 93 ASP A O 1
ATOM 752 N N . SER A 1 94 ? -16.585 7.398 1.352 1.00 54.25 94 SER A N 1
ATOM 753 C CA . SER A 1 94 ? -16.076 6.041 1.155 1.00 54.25 94 SER A CA 1
ATOM 754 C C . SER A 1 94 ? -16.052 5.103 2.367 1.00 54.25 94 SER A C 1
ATOM 756 O O . SER A 1 94 ? -15.599 3.969 2.260 1.00 54.25 94 SER A O 1
ATOM 758 N N . THR A 1 95 ? -16.424 5.596 3.547 1.00 58.59 95 THR A N 1
ATOM 759 C CA . THR A 1 95 ? -16.369 4.842 4.810 1.00 58.59 95 THR A CA 1
ATOM 760 C C . THR A 1 95 ? -17.517 5.263 5.732 1.00 58.59 95 THR A C 1
ATOM 762 O O . THR A 1 95 ? -17.333 6.107 6.610 1.00 58.59 95 THR A O 1
ATOM 765 N N . PRO A 1 96 ? -18.736 4.722 5.558 1.00 56.41 96 PRO A N 1
ATOM 766 C CA . PRO A 1 96 ? -19.894 5.096 6.375 1.00 56.41 96 PRO A CA 1
ATOM 767 C C . PRO A 1 96 ? -19.796 4.576 7.818 1.00 56.41 96 PRO A C 1
ATOM 769 O O . PRO A 1 96 ? -20.419 5.132 8.724 1.00 56.41 96 PRO A O 1
ATOM 772 N N . SER A 1 97 ? -18.999 3.525 8.048 1.00 66.25 97 SER A N 1
ATOM 773 C CA . SER A 1 97 ? -18.740 2.979 9.384 1.00 66.25 97 SER A CA 1
ATOM 774 C C . SER A 1 97 ? -17.799 3.843 10.223 1.00 66.25 97 SER A C 1
ATOM 776 O O . SER A 1 97 ? -17.780 3.689 11.440 1.00 66.25 97 SER A O 1
ATOM 778 N N . LEU A 1 98 ? -17.008 4.717 9.591 1.00 73.12 98 LEU A N 1
ATOM 779 C CA . LEU A 1 98 ? -16.121 5.657 10.274 1.00 73.12 98 LEU A CA 1
ATOM 780 C C . LEU A 1 98 ? -16.797 7.027 10.304 1.00 73.12 98 LEU A C 1
ATOM 782 O O . LEU A 1 98 ? -17.380 7.464 9.314 1.00 73.12 98 LEU A O 1
ATOM 786 N N . GLN A 1 99 ? -16.725 7.726 11.433 1.00 75.88 99 GLN A N 1
ATOM 787 C CA . GLN A 1 99 ? -17.369 9.032 11.594 1.00 75.88 99 GLN A CA 1
ATOM 788 C C . GLN A 1 99 ? -16.455 10.010 12.331 1.00 75.88 99 GLN A C 1
ATOM 790 O O . GLN A 1 99 ? -15.549 9.612 13.063 1.00 75.88 99 GLN A O 1
ATOM 795 N N . GLY A 1 100 ? -16.691 11.307 12.125 1.00 84.00 100 GLY A N 1
ATOM 796 C CA . GLY A 1 100 ? -15.951 12.373 12.802 1.00 84.00 100 GLY A CA 1
ATOM 797 C C . GLY A 1 100 ? -14.435 12.286 12.593 1.00 84.00 100 GLY A C 1
ATOM 798 O O . GLY A 1 100 ? -13.960 12.062 11.478 1.00 84.00 100 GLY A O 1
ATOM 799 N N . GLU A 1 101 ? -13.675 12.459 13.677 1.00 86.00 101 GLU A N 1
ATOM 800 C CA . GLU A 1 101 ? -12.206 12.498 13.639 1.00 86.00 101 GLU A CA 1
ATOM 801 C C . GLU A 1 101 ? -11.585 11.167 13.190 1.00 86.00 101 GLU A C 1
ATOM 803 O O . GLU A 1 101 ? -10.554 11.161 12.528 1.00 86.00 101 GLU A O 1
ATOM 808 N N . GLU A 1 102 ? -12.231 10.031 13.472 1.00 82.31 102 GLU A N 1
ATOM 809 C CA . GLU A 1 102 ? -11.745 8.718 13.030 1.00 82.31 102 GLU A CA 1
ATOM 810 C C . GLU A 1 102 ? -11.670 8.620 11.513 1.00 82.31 102 GLU A C 1
ATOM 812 O O . GLU A 1 102 ? -10.674 8.156 10.959 1.00 82.31 102 GLU A O 1
ATOM 817 N N . LYS A 1 103 ? -12.728 9.083 10.847 1.00 83.44 103 LYS A N 1
ATOM 818 C CA . LYS A 1 103 ? -12.799 9.092 9.392 1.00 83.44 103 LYS A CA 1
ATOM 819 C C . LYS A 1 103 ? -11.726 9.998 8.810 1.00 83.44 103 LYS A C 1
ATOM 821 O O . LYS A 1 103 ? -11.044 9.613 7.870 1.00 83.44 103 LYS A O 1
ATOM 826 N N . LYS A 1 104 ? -11.548 11.184 9.389 1.00 86.06 104 LYS A N 1
ATOM 827 C CA . LYS A 1 104 ? -10.523 12.133 8.954 1.00 86.06 104 LYS A CA 1
ATOM 828 C C . LYS A 1 104 ? -9.119 11.531 9.064 1.00 86.06 104 LYS A C 1
ATOM 830 O O . LYS A 1 104 ? -8.399 11.514 8.071 1.00 86.06 104 LYS A O 1
ATOM 835 N N . LEU A 1 105 ? -8.771 10.966 10.220 1.00 89.19 105 LEU A N 1
ATOM 836 C CA . LEU A 1 105 ? -7.475 10.318 10.442 1.00 89.19 105 LEU A CA 1
ATOM 837 C C . LEU A 1 105 ? -7.261 9.120 9.505 1.00 89.19 105 LEU A C 1
ATOM 839 O O . LEU A 1 105 ? -6.174 8.958 8.958 1.00 89.19 105 LEU A O 1
ATOM 843 N N . PHE A 1 106 ? -8.300 8.318 9.259 1.00 87.88 106 PHE A N 1
ATOM 844 C CA . PHE A 1 106 ? -8.237 7.217 8.298 1.00 87.88 106 PHE A CA 1
ATOM 845 C C . PHE A 1 106 ? -7.946 7.704 6.875 1.00 87.88 106 PHE A C 1
ATOM 847 O O . PHE A 1 106 ? -7.077 7.163 6.193 1.00 87.88 106 PHE A O 1
ATOM 854 N N . LEU A 1 107 ? -8.663 8.732 6.415 1.00 87.69 107 LEU A N 1
ATOM 855 C CA . LEU A 1 107 ? -8.472 9.283 5.074 1.00 87.69 107 LEU A CA 1
ATOM 856 C C . LEU A 1 107 ? -7.093 9.935 4.927 1.00 87.69 107 LEU A C 1
ATOM 858 O O . LEU A 1 107 ? -6.460 9.785 3.884 1.00 87.69 107 LEU A O 1
ATOM 862 N N . GLU A 1 108 ? -6.589 10.597 5.970 1.00 91.94 108 GLU A N 1
ATOM 863 C CA . GLU A 1 108 ? -5.213 11.100 6.008 1.00 91.94 108 GLU A CA 1
ATOM 864 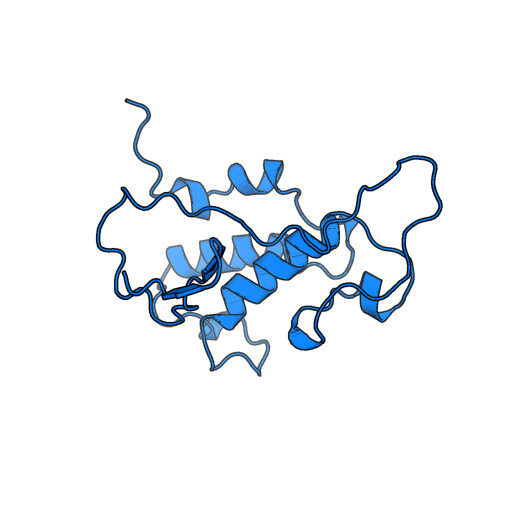C C . GLU A 1 108 ? -4.187 9.960 5.932 1.00 91.94 108 GLU A C 1
ATOM 866 O O . GLU A 1 108 ? -3.210 10.069 5.188 1.00 91.94 108 GLU A O 1
ATOM 871 N N . PHE A 1 109 ? -4.415 8.858 6.650 1.00 93.25 109 PHE A N 1
ATOM 872 C CA . PHE A 1 109 ? -3.565 7.667 6.619 1.00 93.25 109 PHE A CA 1
ATOM 873 C C . PHE A 1 109 ? -3.518 7.026 5.226 1.00 93.25 109 PHE A C 1
ATOM 875 O O . PHE A 1 109 ? -2.439 6.843 4.661 1.00 93.25 109 PHE A O 1
ATOM 882 N N . VAL A 1 110 ? -4.677 6.757 4.616 1.00 92.00 110 VAL A N 1
ATOM 883 C CA . VAL A 1 110 ? -4.759 6.202 3.252 1.00 92.00 110 VAL A CA 1
ATOM 884 C C . VAL A 1 110 ? -4.192 7.186 2.221 1.00 92.00 110 VAL A C 1
ATOM 886 O O . VAL A 1 110 ? -3.496 6.780 1.288 1.00 92.00 110 VAL A O 1
ATOM 889 N N . GLY A 1 111 ? -4.398 8.491 2.413 1.00 92.50 111 GLY A N 1
ATOM 890 C CA . GLY A 1 111 ? -3.836 9.539 1.561 1.00 92.50 111 GLY A CA 1
ATOM 891 C C . GLY A 1 111 ? -2.303 9.575 1.547 1.00 92.50 111 GLY A C 1
ATOM 892 O O . GLY A 1 111 ? -1.711 10.001 0.557 1.00 92.50 111 GLY A O 1
ATOM 893 N N . LYS A 1 112 ? -1.632 9.090 2.600 1.00 95.81 112 LYS A N 1
ATOM 894 C CA . LYS A 1 112 ? -0.164 8.921 2.631 1.00 95.81 112 LYS A CA 1
ATOM 895 C C . LYS A 1 112 ? 0.313 7.739 1.776 1.00 95.81 112 LYS A C 1
ATOM 897 O O . LYS A 1 112 ? 1.469 7.731 1.363 1.00 95.81 112 LYS A O 1
ATOM 902 N N . MET A 1 113 ? -0.564 6.775 1.484 1.00 96.94 113 MET A N 1
ATOM 903 C CA . MET A 1 113 ? -0.276 5.612 0.633 1.00 96.94 113 MET A CA 1
ATOM 904 C C . MET A 1 113 ? -0.604 5.868 -0.842 1.00 96.94 113 MET A C 1
ATOM 906 O O . MET A 1 113 ? 0.146 5.466 -1.729 1.00 96.94 113 MET A O 1
ATOM 910 N N . LEU A 1 114 ? -1.716 6.553 -1.120 1.00 95.19 114 LEU A N 1
ATOM 911 C CA . LEU A 1 114 ? -2.230 6.785 -2.475 1.00 95.19 114 LEU A CA 1
ATOM 912 C C . LEU A 1 114 ? -1.652 8.057 -3.113 1.00 95.19 114 LEU A C 1
ATOM 914 O O . LEU A 1 114 ? -2.380 8.942 -3.565 1.00 95.19 114 LEU A O 1
ATOM 918 N N . ARG A 1 115 ? -0.318 8.157 -3.156 1.00 96.50 115 ARG A N 1
ATOM 919 C CA . ARG A 1 115 ? 0.390 9.230 -3.875 1.00 96.50 115 ARG A CA 1
ATOM 920 C C . ARG A 1 115 ? 0.755 8.791 -5.283 1.00 96.50 115 ARG A C 1
ATOM 922 O O . ARG A 1 115 ? 1.200 7.662 -5.495 1.00 96.50 115 ARG A O 1
ATOM 929 N N . TRP A 1 116 ? 0.580 9.699 -6.242 1.00 95.62 116 TRP A N 1
ATOM 930 C CA . TRP A 1 116 ? 0.931 9.447 -7.638 1.00 95.62 116 TRP A CA 1
ATOM 931 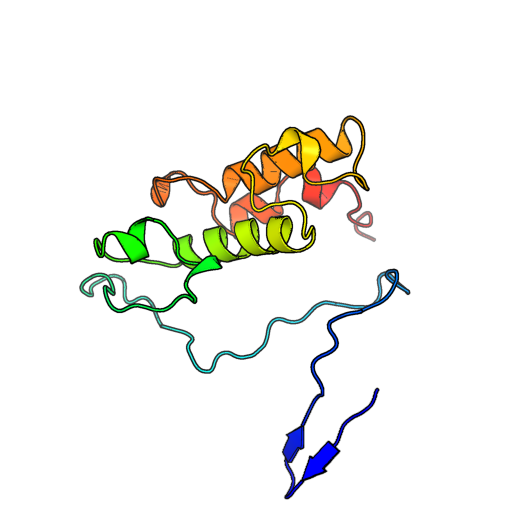C C . TRP A 1 116 ? 2.427 9.164 -7.794 1.00 95.62 116 TRP A C 1
ATOM 933 O O . TRP A 1 116 ? 2.806 8.138 -8.353 1.00 95.62 116 TRP A O 1
ATOM 943 N N . VAL A 1 117 ? 3.260 10.053 -7.247 1.00 96.25 117 VAL A N 1
ATOM 944 C CA . VAL A 1 117 ? 4.716 9.900 -7.221 1.00 96.25 117 VAL A CA 1
ATOM 945 C C . VAL A 1 117 ? 5.083 8.862 -6.150 1.00 96.25 117 VAL A C 1
ATOM 947 O O . VAL A 1 117 ? 4.675 9.027 -4.997 1.00 96.25 117 VAL A O 1
ATOM 950 N N . PRO A 1 118 ? 5.813 7.785 -6.497 1.00 95.62 118 PRO A N 1
ATOM 951 C CA . PRO A 1 118 ? 6.169 6.728 -5.551 1.00 95.62 118 PRO A CA 1
ATOM 952 C C . PRO A 1 118 ? 6.957 7.224 -4.339 1.00 95.62 118 PRO A C 1
ATOM 954 O O . PRO A 1 118 ? 6.714 6.769 -3.227 1.00 95.62 118 PRO A O 1
ATOM 957 N N . GLU A 1 119 ? 7.873 8.167 -4.555 1.00 95.44 119 GLU A N 1
ATOM 958 C CA . GLU A 1 119 ? 8.757 8.730 -3.533 1.00 95.44 119 GLU A CA 1
ATOM 959 C C . GLU A 1 119 ? 8.018 9.601 -2.502 1.00 95.44 119 GLU A C 1
ATOM 961 O O . GLU A 1 119 ? 8.513 9.779 -1.393 1.00 95.44 119 GLU A O 1
ATOM 966 N N . ASP A 1 120 ? 6.819 10.092 -2.831 1.00 97.19 120 ASP A N 1
ATOM 967 C CA . ASP A 1 120 ? 5.968 10.841 -1.898 1.00 97.19 120 ASP A CA 1
ATOM 968 C C . ASP A 1 120 ? 5.170 9.916 -0.959 1.00 97.19 120 ASP A C 1
ATOM 970 O O . ASP A 1 120 ? 4.510 10.388 -0.027 1.00 97.19 120 ASP A O 1
ATOM 974 N N . ARG A 1 121 ? 5.172 8.597 -1.206 1.00 97.88 121 ARG A N 1
ATOM 975 C CA . ARG A 1 121 ? 4.497 7.621 -0.341 1.00 97.88 121 ARG A CA 1
ATOM 976 C C . ARG A 1 121 ? 5.346 7.364 0.893 1.00 97.88 121 ARG A C 1
ATOM 978 O O . ARG A 1 121 ? 6.540 7.092 0.794 1.00 97.88 121 ARG A O 1
ATOM 985 N N . LEU A 1 122 ? 4.706 7.366 2.057 1.00 96.44 122 LEU A N 1
ATOM 986 C CA . LEU A 1 122 ? 5.374 6.936 3.282 1.00 96.44 122 LEU A CA 1
ATOM 987 C C . LEU A 1 122 ? 5.724 5.445 3.224 1.00 96.44 122 LEU A C 1
ATOM 989 O O . LEU A 1 122 ? 4.984 4.639 2.653 1.00 96.44 122 LEU A O 1
ATOM 993 N N . THR A 1 123 ? 6.844 5.069 3.844 1.00 96.75 123 THR A N 1
ATOM 994 C CA . THR A 1 123 ? 7.248 3.663 3.927 1.00 96.75 123 THR A CA 1
ATOM 995 C C . THR A 1 123 ? 6.371 2.896 4.916 1.00 96.75 123 THR A C 1
ATOM 997 O O . THR A 1 123 ? 5.713 3.485 5.775 1.00 96.75 123 THR A O 1
ATOM 1000 N N . ALA A 1 124 ? 6.394 1.560 4.852 1.00 94.44 1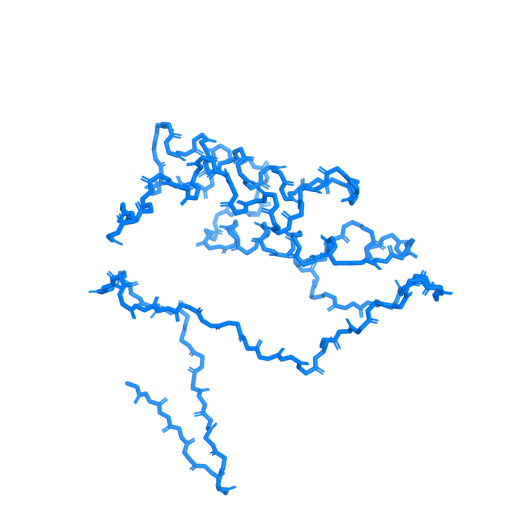24 ALA A N 1
ATOM 1001 C CA . ALA A 1 124 ? 5.702 0.727 5.838 1.00 94.44 124 ALA A CA 1
ATOM 1002 C C . ALA A 1 124 ? 6.135 1.068 7.275 1.00 94.44 124 ALA A C 1
ATOM 1004 O O . ALA A 1 124 ? 5.294 1.144 8.164 1.00 94.44 124 ALA A O 1
ATOM 1005 N N . THR A 1 125 ? 7.428 1.327 7.490 1.00 94.50 125 THR A N 1
ATOM 1006 C CA . THR A 1 125 ? 7.971 1.721 8.795 1.00 94.50 125 THR A CA 1
ATOM 1007 C C . THR A 1 125 ? 7.408 3.059 9.267 1.00 94.50 125 THR A C 1
ATOM 1009 O O . THR A 1 125 ? 7.010 3.167 10.423 1.00 94.50 125 THR A O 1
ATOM 1012 N N . ASP A 1 126 ? 7.325 4.055 8.385 1.00 94.94 126 ASP A N 1
ATOM 1013 C CA . ASP A 1 126 ? 6.781 5.374 8.735 1.00 94.94 126 ASP A CA 1
ATOM 1014 C C . ASP A 1 126 ? 5.283 5.290 9.060 1.00 94.94 126 ASP A C 1
ATOM 1016 O O . ASP A 1 126 ? 4.807 5.885 10.026 1.00 94.94 126 ASP A O 1
ATOM 1020 N N . LEU A 1 127 ? 4.542 4.491 8.286 1.00 94.38 127 LEU A N 1
ATOM 1021 C CA . LEU A 1 127 ? 3.103 4.275 8.458 1.00 94.38 127 LEU A CA 1
ATOM 1022 C C . LEU A 1 127 ? 2.757 3.551 9.768 1.00 94.38 127 LEU A C 1
ATOM 1024 O O . LEU A 1 127 ? 1.665 3.750 10.295 1.00 94.38 127 LEU A O 1
ATOM 1028 N N . LEU A 1 128 ? 3.670 2.750 10.333 1.00 91.12 128 LEU A N 1
ATOM 1029 C CA . LEU A 1 128 ? 3.463 2.120 11.646 1.00 91.12 128 LEU A CA 1
ATOM 1030 C C . LEU A 1 128 ? 3.328 3.144 12.784 1.00 91.12 128 LEU A C 1
ATOM 1032 O O . LEU A 1 128 ? 2.739 2.831 13.818 1.00 91.12 128 LEU A O 1
ATOM 1036 N N . GLY A 1 129 ? 3.875 4.349 12.605 1.00 89.12 129 GLY A N 1
ATOM 1037 C CA . GLY A 1 129 ? 3.775 5.450 13.561 1.00 89.12 129 GLY A CA 1
ATOM 1038 C C . GLY A 1 129 ? 2.552 6.347 13.366 1.00 89.12 129 GLY A C 1
ATOM 1039 O O . GLY A 1 129 ? 2.448 7.369 14.044 1.00 89.12 129 GLY A O 1
ATOM 1040 N N . ASP A 1 130 ? 1.653 6.025 12.433 1.00 93.12 130 ASP A N 1
ATOM 1041 C CA . ASP A 1 130 ? 0.541 6.906 12.094 1.00 93.12 130 ASP A CA 1
ATOM 1042 C C . ASP A 1 130 ? -0.477 7.041 13.247 1.00 93.12 130 ASP A C 1
ATOM 1044 O O . ASP A 1 130 ? -0.866 6.027 13.841 1.00 93.12 130 ASP A O 1
ATOM 1048 N N . PRO A 1 131 ? -0.963 8.263 13.555 1.00 91.06 131 PRO A N 1
ATOM 1049 C CA . PRO A 1 131 ? -1.953 8.482 14.608 1.00 91.06 131 PRO A CA 1
ATOM 1050 C C . PRO A 1 131 ? -3.217 7.630 14.475 1.00 91.06 131 PRO A C 1
ATOM 1052 O O . PRO A 1 131 ? -3.777 7.217 15.491 1.00 91.06 131 PRO A O 1
ATOM 1055 N N . TRP A 1 132 ? -3.664 7.341 13.248 1.00 88.44 132 TRP A N 1
ATOM 1056 C CA . TRP A 1 132 ? -4.832 6.495 13.026 1.00 88.44 132 TRP A CA 1
ATOM 1057 C C . TRP A 1 132 ? -4.591 5.057 13.499 1.00 88.44 132 TRP A C 1
ATOM 1059 O O . TRP A 1 132 ? -5.446 4.470 14.160 1.00 88.44 132 TRP A O 1
ATOM 1069 N N . LEU A 1 133 ? -3.405 4.507 13.222 1.00 85.44 133 LEU A N 1
ATOM 1070 C CA . LEU A 1 133 ? -3.052 3.136 13.588 1.00 85.44 133 LEU A CA 1
ATOM 1071 C C . LEU A 1 133 ? -2.794 2.986 15.096 1.00 85.44 133 LEU A C 1
ATOM 1073 O O . LEU A 1 133 ? -3.093 1.947 15.684 1.00 85.44 133 LEU A O 1
ATOM 1077 N N . LEU A 1 134 ? -2.245 4.026 15.727 1.00 84.31 134 LEU A N 1
ATOM 1078 C CA . LEU A 1 134 ? -1.889 4.013 17.147 1.00 84.31 134 LEU A CA 1
ATOM 1079 C C . LEU A 1 134 ? -3.070 4.273 18.092 1.00 84.31 134 LEU A C 1
ATOM 1081 O O . LEU A 1 134 ? -2.931 4.041 19.292 1.00 84.31 134 LEU A O 1
ATOM 1085 N N . ARG A 1 135 ? -4.223 4.723 17.583 1.00 72.12 135 ARG A N 1
ATOM 1086 C CA . ARG A 1 135 ? -5.379 5.122 18.404 1.00 72.12 135 ARG A CA 1
ATOM 1087 C C . ARG A 1 135 ? -5.877 4.017 19.341 1.00 72.12 135 ARG A C 1
ATOM 1089 O O . ARG A 1 135 ? -6.169 4.291 20.501 1.00 72.12 135 ARG A O 1
ATOM 1096 N N . ASP A 1 136 ? -5.932 2.783 18.842 1.00 63.78 136 ASP A N 1
ATOM 1097 C CA . ASP A 1 136 ? -6.474 1.623 19.563 1.00 63.78 136 ASP A CA 1
ATOM 1098 C C . ASP A 1 136 ? -5.363 0.639 19.984 1.00 63.78 136 ASP A C 1
ATOM 1100 O O . ASP A 1 136 ? -5.632 -0.508 20.357 1.00 63.78 136 ASP A O 1
ATOM 1104 N N . ALA A 1 137 ? -4.095 1.068 19.914 1.00 58.44 137 ALA A N 1
ATOM 1105 C CA . ALA A 1 137 ? -2.970 0.239 20.315 1.00 58.44 137 ALA A CA 1
ATOM 1106 C C . ALA A 1 137 ? -3.070 -0.056 21.824 1.00 58.44 137 ALA A C 1
ATOM 1108 O O . ALA A 1 137 ? -3.148 0.881 22.626 1.00 58.44 137 ALA A O 1
ATOM 1109 N N . PRO A 1 138 ? -3.064 -1.335 22.249 1.00 53.38 138 PRO A N 1
ATOM 1110 C CA . PRO A 1 138 ? -3.061 -1.655 23.666 1.00 53.38 138 PRO A CA 1
ATOM 1111 C C . PRO A 1 138 ? -1.840 -0.997 24.311 1.00 53.38 138 PRO A C 1
ATOM 1113 O O . PRO A 1 138 ? -0.724 -1.110 23.796 1.00 53.38 138 PRO A O 1
ATOM 1116 N N . SER A 1 139 ? -2.053 -0.300 25.431 1.00 45.12 139 SER A N 1
ATOM 1117 C CA . SER A 1 139 ? -0.955 0.240 26.228 1.00 45.12 139 SER A CA 1
ATOM 1118 C C . SER A 1 139 ? 0.052 -0.878 26.485 1.00 45.12 139 SER A C 1
ATOM 1120 O O . SER A 1 139 ? -0.331 -1.992 26.855 1.00 45.12 139 SER A O 1
ATOM 1122 N N . LYS A 1 140 ? 1.337 -0.603 26.216 1.00 49.34 140 LYS A N 1
ATOM 1123 C CA . LYS A 1 140 ? 2.425 -1.548 26.486 1.00 49.34 140 LYS A CA 1
ATOM 1124 C C . LYS A 1 140 ? 2.277 -2.021 27.938 1.00 49.34 140 LYS A C 1
ATOM 1126 O O . LYS A 1 140 ? 2.397 -1.203 28.849 1.00 49.34 140 LYS A O 1
ATOM 1131 N N . ARG A 1 141 ? 1.926 -3.296 28.121 1.00 39.56 141 ARG A N 1
ATOM 1132 C CA . ARG A 1 141 ? 1.982 -3.976 29.419 1.00 39.56 141 ARG A CA 1
ATOM 1133 C C . ARG A 1 141 ? 3.426 -4.291 29.765 1.00 39.56 141 ARG A C 1
ATOM 1135 O O . ARG A 1 141 ? 4.186 -4.596 28.817 1.00 39.56 141 ARG A O 1
#